Protein AF-A0A941LFC6-F1 (afdb_monomer)

Nearest PDB structures (foldseek):
  3c57-assembly1_A  TM=6.898E-01  e=5.497E-01  Mycobacterium tuberculosis
  2x48-assembly1_A  TM=6.697E-01  e=6.619E-01  Sulfolobus islandicus rod-shaped virus 1
  5cm3-assembly1_B  TM=7.205E-01  e=1.675E+00  Escherichia coli
  4ld5-assembly1_B  TM=5.432E-01  e=3.521E+00  Staphylococcus aureus
  5ffz-assembly1_A-2  TM=5.416E-01  e=9.482E+00  Staphylococcus aureus

Radius of gyration: 13.05 Å; Cα contacts (8 Å, |Δi|>4): 27; chains: 1; bounding box: 38×30×26 Å

Sequence (62 aa):
MAADALEPIERWTAKLQVALVVSLLKGETSVAETARTYGLTVAEIKDWREKVLLCAENPLCS

Structure (mmCIF, N/CA/C/O backbone):
data_AF-A0A941LFC6-F1
#
_entry.id   AF-A0A941LFC6-F1
#
loop_
_atom_site.group_PDB
_atom_site.id
_atom_site.type_symbol
_atom_site.label_atom_id
_atom_site.label_alt_id
_atom_site.label_comp_id
_atom_site.label_asym_id
_atom_site.label_entity_id
_atom_site.label_seq_id
_atom_site.pdbx_PDB_ins_code
_atom_site.Cartn_x
_atom_site.Cartn_y
_atom_site.Cartn_z
_atom_site.occupancy
_atom_site.B_iso_or_equiv
_atom_site.auth_seq_id
_atom_site.auth_comp_id
_atom_site.auth_asym_id
_atom_site.auth_atom_id
_atom_site.pdbx_PDB_model_num
ATOM 1 N N . MET A 1 1 ? -20.791 22.659 -7.136 1.00 38.78 1 MET A N 1
ATOM 2 C CA . MET A 1 1 ? -20.483 21.224 -7.321 1.00 38.78 1 MET A CA 1
ATOM 3 C C . MET A 1 1 ? -18.985 21.080 -7.115 1.00 38.78 1 MET A C 1
ATOM 5 O O . MET A 1 1 ? -18.257 21.771 -7.812 1.00 38.78 1 MET A O 1
ATOM 9 N N . ALA A 1 2 ? -18.547 20.331 -6.102 1.00 45.69 2 ALA A N 1
ATOM 10 C CA . ALA A 1 2 ? -17.146 20.227 -5.696 1.00 45.69 2 ALA A CA 1
ATOM 11 C C . ALA A 1 2 ? -16.296 19.627 -6.826 1.00 45.69 2 ALA A C 1
ATOM 13 O O . ALA A 1 2 ? -16.471 18.462 -7.177 1.00 45.69 2 ALA A O 1
ATOM 14 N N . ALA A 1 3 ? -15.432 20.451 -7.413 1.00 48.38 3 ALA A N 1
ATOM 15 C CA . ALA A 1 3 ? -14.374 19.985 -8.285 1.00 48.38 3 ALA A CA 1
ATOM 16 C C . ALA A 1 3 ? -13.309 19.317 -7.408 1.00 48.38 3 ALA A C 1
ATOM 18 O O . ALA A 1 3 ? -12.789 19.941 -6.488 1.00 48.38 3 ALA A O 1
ATOM 19 N N . ASP A 1 4 ? -13.062 18.046 -7.705 1.00 43.75 4 ASP A N 1
ATOM 20 C CA . ASP A 1 4 ? -11.751 17.415 -7.610 1.00 43.75 4 ASP A CA 1
ATOM 21 C C . ASP A 1 4 ? -11.076 17.396 -6.225 1.00 43.75 4 ASP A C 1
ATOM 23 O O . ASP A 1 4 ? -10.195 18.182 -5.899 1.00 43.75 4 ASP A O 1
ATOM 27 N N . ALA A 1 5 ? -11.473 16.431 -5.395 1.00 48.69 5 ALA A N 1
ATOM 28 C CA . ALA A 1 5 ? -10.703 16.013 -4.224 1.00 48.69 5 ALA A CA 1
ATOM 29 C C . ALA A 1 5 ? -9.727 14.868 -4.582 1.00 48.69 5 ALA A C 1
ATOM 31 O O . ALA A 1 5 ? -9.611 13.908 -3.820 1.00 48.69 5 ALA A O 1
ATOM 32 N N . LEU A 1 6 ? -9.074 14.914 -5.755 1.00 45.12 6 LEU A N 1
ATOM 33 C CA . LEU A 1 6 ? -8.187 13.840 -6.235 1.00 45.12 6 LEU A CA 1
ATOM 34 C C . LEU A 1 6 ? -6.708 14.015 -5.865 1.00 45.12 6 LEU A C 1
ATOM 36 O O . LEU A 1 6 ? -5.867 13.317 -6.425 1.00 45.12 6 LEU A O 1
ATOM 40 N N . GLU A 1 7 ? -6.353 14.861 -4.897 1.00 48.16 7 GLU A N 1
ATOM 41 C CA . GLU A 1 7 ? -4.933 15.083 -4.576 1.00 48.16 7 GLU A CA 1
ATOM 42 C C . GLU A 1 7 ? -4.488 14.684 -3.152 1.00 48.16 7 GLU A C 1
ATOM 44 O O . GLU A 1 7 ? -3.823 15.462 -2.472 1.00 48.16 7 GLU A O 1
ATOM 49 N N . PRO A 1 8 ? -4.747 13.447 -2.671 1.00 53.09 8 PRO A N 1
ATOM 50 C CA . PRO A 1 8 ? -3.886 12.835 -1.656 1.00 53.09 8 PRO A CA 1
ATOM 51 C C . PRO A 1 8 ? -2.685 12.073 -2.263 1.00 53.09 8 PRO A C 1
ATOM 53 O O . PRO A 1 8 ? -1.770 11.691 -1.532 1.00 53.09 8 PRO A O 1
ATOM 56 N N . ILE A 1 9 ? -2.654 11.862 -3.588 1.00 51.03 9 ILE A N 1
ATOM 57 C CA . ILE A 1 9 ? -1.669 11.005 -4.283 1.00 51.03 9 ILE A CA 1
ATOM 58 C C . ILE A 1 9 ? -0.245 11.598 -4.294 1.00 51.03 9 ILE A C 1
ATOM 60 O O . ILE A 1 9 ? 0.730 10.851 -4.361 1.00 51.03 9 ILE A O 1
ATOM 64 N N . GLU A 1 10 ? -0.080 12.915 -4.150 1.00 57.25 10 GLU A N 1
ATOM 65 C CA . GLU A 1 10 ? 1.225 13.575 -4.323 1.00 57.25 10 GLU A CA 1
ATOM 66 C C . GLU A 1 10 ? 2.271 13.271 -3.232 1.00 57.25 10 GLU A C 1
ATOM 68 O O . GLU A 1 10 ? 3.452 13.573 -3.410 1.00 57.25 10 GLU A O 1
ATOM 73 N N . ARG A 1 11 ? 1.896 12.670 -2.090 1.00 62.28 11 ARG A N 1
ATOM 74 C CA . ARG A 1 11 ? 2.814 12.534 -0.937 1.00 62.28 11 ARG A CA 1
ATOM 75 C C . ARG A 1 11 ? 3.426 11.153 -0.721 1.00 62.28 11 ARG A C 1
ATOM 77 O O . ARG A 1 11 ? 4.108 10.942 0.282 1.00 62.28 11 ARG A O 1
ATOM 84 N N . TRP A 1 12 ? 3.252 10.236 -1.666 1.00 72.75 12 TRP A N 1
ATOM 85 C CA . TRP A 1 12 ? 3.891 8.923 -1.623 1.00 72.75 12 TRP A CA 1
ATOM 86 C C . TRP A 1 12 ? 4.890 8.786 -2.766 1.00 72.75 12 TRP A C 1
ATOM 88 O O . TRP A 1 12 ? 4.536 8.507 -3.904 1.00 72.75 12 TRP A O 1
ATOM 98 N N . THR A 1 13 ? 6.172 8.993 -2.458 1.00 71.00 13 THR A N 1
ATOM 99 C CA . THR A 1 13 ? 7.242 8.684 -3.411 1.00 71.00 13 THR A CA 1
ATOM 100 C C . THR A 1 13 ? 7.338 7.169 -3.593 1.00 71.00 13 THR A C 1
ATOM 102 O O . THR A 1 13 ? 7.134 6.415 -2.637 1.00 71.00 13 THR A O 1
ATOM 105 N N . ALA A 1 14 ? 7.713 6.708 -4.790 1.00 73.81 14 ALA A N 1
ATOM 106 C CA . ALA A 1 14 ? 7.834 5.277 -5.095 1.00 73.81 14 ALA A CA 1
ATOM 107 C C . ALA A 1 14 ? 8.676 4.513 -4.051 1.00 73.81 14 ALA A C 1
ATOM 109 O O . ALA A 1 14 ? 8.325 3.407 -3.649 1.00 73.81 14 ALA A O 1
ATOM 110 N N . LYS A 1 15 ? 9.738 5.140 -3.521 1.00 74.12 15 LYS A N 1
ATOM 111 C CA . LYS A 1 15 ? 10.560 4.585 -2.432 1.00 74.12 15 LYS A CA 1
ATOM 112 C C . LYS A 1 15 ? 9.785 4.359 -1.128 1.00 74.12 15 LYS A C 1
ATOM 114 O O . LYS A 1 15 ? 9.985 3.328 -0.491 1.00 74.12 15 LYS A O 1
ATOM 119 N N . LEU A 1 16 ? 8.919 5.291 -0.726 1.00 81.06 16 LEU A N 1
ATOM 120 C CA . LEU A 1 16 ? 8.096 5.157 0.483 1.00 81.06 16 LEU A CA 1
ATOM 121 C C . LEU A 1 16 ? 7.003 4.098 0.309 1.00 81.06 16 LEU A C 1
ATOM 123 O O . LEU A 1 16 ? 6.757 3.335 1.239 1.00 81.06 16 LEU A O 1
ATOM 127 N N . GLN A 1 17 ? 6.400 4.004 -0.881 1.00 82.38 17 GLN A N 1
ATOM 128 C CA . GLN A 1 17 ? 5.416 2.958 -1.190 1.00 82.38 17 GLN A CA 1
ATOM 129 C C . GLN A 1 17 ? 6.052 1.569 -1.119 1.00 82.38 17 GLN A C 1
ATOM 131 O O . GLN A 1 17 ? 5.507 0.679 -0.471 1.00 82.38 17 GLN A O 1
ATOM 136 N N . VAL A 1 18 ? 7.233 1.398 -1.727 1.00 82.69 18 VAL A N 1
ATOM 137 C CA . VAL A 1 18 ? 7.993 0.140 -1.677 1.00 82.69 18 VAL A CA 1
ATOM 138 C C . VAL A 1 18 ? 8.343 -0.217 -0.235 1.00 82.69 18 VAL A C 1
ATOM 140 O O . VAL A 1 18 ? 8.057 -1.330 0.195 1.00 82.69 18 VAL A O 1
ATOM 143 N N . ALA A 1 19 ? 8.911 0.719 0.532 1.00 85.25 19 ALA A N 1
ATOM 144 C CA . ALA A 1 19 ? 9.284 0.472 1.924 1.00 85.25 19 ALA A CA 1
ATOM 145 C C . ALA A 1 19 ? 8.077 0.041 2.776 1.00 85.25 19 ALA A C 1
ATOM 147 O O . ALA A 1 19 ? 8.169 -0.921 3.534 1.00 85.25 19 ALA A O 1
ATOM 148 N N . LEU A 1 20 ? 6.929 0.701 2.602 1.00 85.94 20 LEU A N 1
ATOM 149 C CA . LEU A 1 20 ? 5.695 0.371 3.3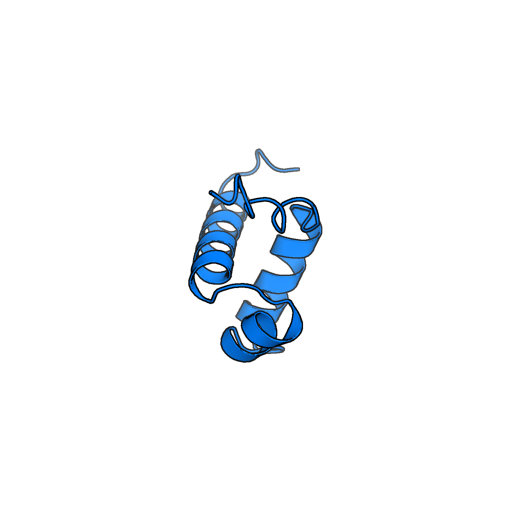12 1.00 85.94 20 LEU A CA 1
ATOM 150 C C . LEU A 1 20 ? 5.158 -1.017 2.938 1.00 85.94 20 LEU A C 1
ATOM 152 O O . LEU A 1 20 ? 4.817 -1.814 3.811 1.00 85.94 20 LEU A O 1
ATOM 156 N N . VAL A 1 21 ? 5.106 -1.319 1.639 1.00 85.88 21 VAL A N 1
ATOM 157 C CA . VAL A 1 21 ? 4.679 -2.623 1.112 1.00 85.88 21 VAL A CA 1
ATOM 158 C C . VAL A 1 21 ? 5.596 -3.744 1.595 1.00 85.88 21 VAL A C 1
ATOM 160 O O . VAL A 1 21 ? 5.112 -4.822 1.933 1.00 85.88 21 VAL A O 1
ATOM 163 N N . VAL A 1 22 ? 6.906 -3.505 1.664 1.00 85.31 22 VAL A N 1
ATOM 164 C CA . VAL A 1 22 ? 7.869 -4.478 2.190 1.00 85.31 22 VAL A CA 1
ATOM 165 C C . VAL A 1 22 ? 7.607 -4.749 3.673 1.00 85.31 22 VAL A C 1
ATOM 167 O O . VAL A 1 22 ? 7.567 -5.913 4.063 1.00 85.31 22 VAL A O 1
ATOM 170 N N . SER A 1 23 ? 7.342 -3.723 4.489 1.00 85.69 23 SER A N 1
ATOM 171 C CA . SER A 1 23 ? 6.975 -3.910 5.904 1.00 85.69 23 SER A CA 1
ATOM 172 C C . SER A 1 23 ? 5.650 -4.664 6.082 1.00 85.69 23 SER A C 1
ATOM 174 O O . SER A 1 23 ? 5.519 -5.475 7.000 1.00 85.69 23 SER A O 1
ATOM 176 N N . LEU A 1 24 ? 4.684 -4.448 5.181 1.00 86.62 24 LEU A N 1
ATOM 177 C CA . LEU A 1 24 ? 3.425 -5.201 5.126 1.00 86.62 24 LEU A CA 1
ATOM 178 C C . LEU A 1 24 ? 3.652 -6.677 4.758 1.00 86.62 24 LEU A C 1
ATOM 180 O O . LEU A 1 24 ? 3.108 -7.565 5.408 1.00 86.62 24 LEU A O 1
ATOM 184 N N . LEU A 1 25 ? 4.475 -6.950 3.738 1.00 82.94 25 LEU A N 1
ATOM 185 C CA . LEU A 1 25 ? 4.853 -8.308 3.313 1.00 82.94 25 LEU A CA 1
ATOM 186 C C . LEU A 1 25 ? 5.617 -9.061 4.407 1.00 82.94 25 LEU A C 1
ATOM 188 O O . LEU A 1 25 ? 5.432 -10.263 4.581 1.00 82.94 25 LEU A O 1
ATOM 192 N N . LYS A 1 26 ? 6.456 -8.344 5.157 1.00 83.62 26 LYS A N 1
ATOM 193 C CA . LYS A 1 26 ? 7.245 -8.873 6.274 1.00 83.62 26 LYS A CA 1
ATOM 194 C C . LYS A 1 26 ? 6.401 -9.126 7.532 1.00 83.62 26 LYS A C 1
ATOM 196 O O . LYS A 1 26 ? 6.874 -9.789 8.449 1.00 83.62 26 LYS A O 1
ATOM 201 N N . GLY A 1 27 ? 5.153 -8.645 7.558 1.00 84.44 27 GLY A N 1
ATOM 202 C CA . GLY A 1 27 ? 4.213 -8.820 8.666 1.00 84.44 27 GLY A CA 1
ATOM 203 C C . GLY A 1 27 ? 4.449 -7.877 9.849 1.00 84.44 27 GLY A C 1
ATOM 204 O O . GLY A 1 27 ? 3.881 -8.096 10.914 1.00 84.44 27 GLY A O 1
ATOM 205 N N . GLU A 1 28 ? 5.269 -6.834 9.683 1.00 83.94 28 GLU A N 1
ATOM 206 C CA . GLU A 1 28 ? 5.524 -5.823 10.725 1.00 83.94 28 GLU A CA 1
ATOM 207 C C . GLU A 1 28 ? 4.325 -4.884 10.914 1.00 83.94 28 GLU A C 1
ATOM 209 O O . GLU A 1 28 ? 4.139 -4.295 11.974 1.00 83.94 28 GLU A O 1
ATOM 214 N N . THR A 1 29 ? 3.501 -4.749 9.878 1.00 78.44 29 THR A N 1
ATOM 215 C CA . THR A 1 29 ? 2.295 -3.922 9.866 1.00 78.44 29 THR A CA 1
ATOM 216 C C . THR A 1 29 ? 1.209 -4.632 9.055 1.00 78.44 29 THR A C 1
ATOM 218 O O . THR A 1 29 ? 1.509 -5.397 8.137 1.00 78.44 29 THR A O 1
ATOM 221 N N . SER A 1 30 ? -0.065 -4.418 9.399 1.00 84.19 30 SER A N 1
ATOM 222 C CA . SER A 1 30 ? -1.208 -4.973 8.665 1.00 84.19 30 SER A CA 1
ATOM 223 C C . SER A 1 30 ? -1.760 -3.974 7.649 1.00 84.19 30 SER A C 1
ATOM 225 O O . SER A 1 30 ? -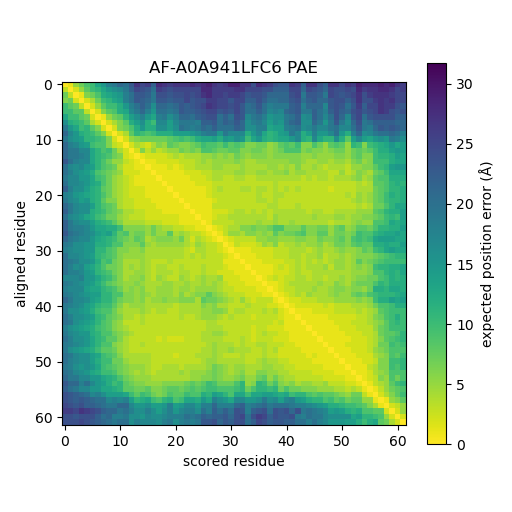1.775 -2.764 7.885 1.00 84.19 30 SER A O 1
ATOM 227 N N . VAL A 1 31 ? -2.288 -4.477 6.526 1.00 82.50 31 VAL A N 1
ATOM 228 C CA . VAL A 1 31 ? -2.870 -3.647 5.452 1.00 82.50 31 VAL A CA 1
ATOM 229 C C . VAL A 1 31 ? -3.970 -2.738 6.001 1.00 82.50 31 VAL A C 1
ATOM 231 O O . VAL A 1 31 ? -4.056 -1.573 5.625 1.00 82.50 31 VAL A O 1
ATOM 234 N N . ALA A 1 32 ? -4.774 -3.245 6.939 1.00 81.25 32 ALA A N 1
ATOM 235 C CA . ALA A 1 32 ? -5.843 -2.483 7.575 1.00 81.25 32 ALA A CA 1
ATOM 236 C C . ALA A 1 32 ? -5.322 -1.391 8.527 1.00 81.25 32 ALA A C 1
ATOM 238 O O . ALA A 1 32 ? -5.899 -0.306 8.584 1.00 81.25 32 ALA A O 1
ATOM 239 N N . GLU A 1 33 ? -4.235 -1.652 9.256 1.00 83.88 33 GLU A N 1
ATOM 240 C CA . GLU A 1 33 ? -3.617 -0.656 10.140 1.00 83.88 33 GLU A CA 1
ATOM 241 C C . GLU A 1 33 ? -2.907 0.441 9.353 1.00 83.88 33 GLU A C 1
ATOM 243 O O . GLU A 1 33 ? -3.048 1.620 9.672 1.00 83.88 33 GLU A O 1
ATOM 248 N N . THR A 1 34 ? -2.218 0.069 8.277 1.00 83.06 34 THR A N 1
ATOM 249 C CA . THR A 1 34 ? -1.585 1.017 7.355 1.00 83.06 34 THR A CA 1
ATOM 250 C C . THR A 1 34 ? -2.628 1.899 6.677 1.00 83.06 34 THR A C 1
ATOM 252 O O . THR A 1 34 ? -2.508 3.121 6.691 1.00 83.06 34 THR A O 1
ATOM 255 N N . ALA A 1 35 ? -3.695 1.295 6.148 1.00 82.88 35 ALA A N 1
ATOM 256 C CA . ALA A 1 35 ? -4.813 2.019 5.551 1.00 82.88 35 ALA A CA 1
ATOM 257 C C . ALA A 1 35 ? -5.373 3.086 6.505 1.00 82.88 35 ALA A C 1
ATOM 259 O O . ALA A 1 35 ? -5.552 4.242 6.131 1.00 82.88 35 ALA A O 1
ATOM 260 N N . ARG A 1 36 ? -5.578 2.722 7.775 1.00 80.94 36 ARG A N 1
ATOM 261 C CA . ARG A 1 36 ? -6.105 3.638 8.796 1.00 80.94 36 ARG A CA 1
ATOM 262 C C . ARG A 1 36 ? -5.109 4.711 9.227 1.00 80.94 36 ARG A C 1
ATOM 264 O O . ARG A 1 36 ? -5.503 5.861 9.370 1.00 80.94 36 ARG A O 1
ATOM 271 N N . THR A 1 37 ? -3.848 4.342 9.427 1.00 80.31 37 THR A N 1
ATOM 272 C CA . THR A 1 37 ? -2.792 5.251 9.905 1.00 80.31 37 THR A CA 1
ATOM 273 C C . THR A 1 37 ? -2.454 6.318 8.873 1.00 80.31 37 THR A C 1
ATOM 275 O O . THR A 1 37 ? -2.236 7.474 9.224 1.00 80.31 37 THR A O 1
ATOM 278 N N . TYR A 1 38 ? -2.430 5.935 7.599 1.00 78.31 38 TYR A N 1
ATOM 279 C CA . TYR A 1 38 ? -2.002 6.807 6.509 1.00 78.31 38 TYR A CA 1
ATOM 280 C C . TYR A 1 38 ? -3.161 7.346 5.661 1.00 78.31 38 TYR A C 1
ATOM 282 O O . TYR A 1 38 ? -2.917 8.073 4.703 1.00 78.31 38 TYR A O 1
ATOM 290 N N . GLY A 1 39 ? -4.410 7.006 6.000 1.00 80.75 39 GLY A N 1
ATOM 291 C CA . GLY A 1 39 ? -5.598 7.433 5.252 1.00 80.75 39 GLY A CA 1
ATOM 292 C C . GLY A 1 39 ? -5.700 6.824 3.850 1.00 80.75 39 GLY A C 1
ATOM 293 O O . GLY A 1 39 ? -6.354 7.395 2.984 1.00 80.75 39 GLY A O 1
ATOM 294 N N . LEU A 1 40 ? -5.040 5.689 3.623 1.00 82.25 40 LEU A N 1
ATOM 295 C CA . LEU A 1 40 ? -5.016 4.986 2.343 1.00 82.25 40 LEU A CA 1
ATOM 296 C C . LEU A 1 40 ? -6.147 3.965 2.277 1.00 82.25 40 LEU A C 1
ATOM 298 O O . LEU A 1 40 ? -6.513 3.361 3.288 1.00 82.25 40 LEU A O 1
ATOM 302 N N . THR A 1 41 ? -6.665 3.687 1.083 1.00 84.00 41 THR A N 1
ATOM 303 C CA . THR A 1 41 ? -7.570 2.545 0.932 1.00 84.00 41 THR A CA 1
ATOM 304 C C . THR A 1 41 ? -6.802 1.228 0.857 1.00 84.00 41 THR A C 1
ATOM 306 O O . THR A 1 41 ? -5.688 1.133 0.338 1.00 84.00 41 THR A O 1
ATOM 309 N N . VAL A 1 42 ? -7.441 0.155 1.333 1.00 83.00 42 VAL A N 1
ATOM 310 C CA . VAL A 1 42 ? -6.921 -1.214 1.183 1.00 83.00 42 VAL A CA 1
ATOM 311 C C . VAL A 1 42 ? -6.650 -1.529 -0.290 1.00 83.00 42 VAL A C 1
ATOM 313 O O . VAL A 1 42 ? -5.683 -2.221 -0.581 1.00 83.00 42 VAL A O 1
ATOM 316 N N . ALA A 1 43 ? -7.471 -1.004 -1.208 1.00 84.19 43 ALA A N 1
ATOM 317 C CA . ALA A 1 43 ? -7.310 -1.170 -2.649 1.00 84.19 43 ALA A CA 1
ATOM 318 C C . ALA A 1 43 ? -6.034 -0.502 -3.189 1.00 84.19 43 ALA A C 1
ATOM 320 O O . ALA A 1 43 ? -5.318 -1.134 -3.959 1.00 84.19 43 ALA A O 1
ATOM 321 N N . GLU A 1 44 ? -5.698 0.714 -2.751 1.00 83.12 44 GLU A N 1
ATOM 322 C CA . GLU A 1 44 ? -4.449 1.387 -3.147 1.00 83.12 44 GLU A CA 1
ATOM 323 C C . GLU A 1 44 ? -3.213 0.621 -2.673 1.00 83.12 44 GLU A C 1
ATOM 325 O O . GLU A 1 44 ? -2.307 0.350 -3.454 1.00 83.12 44 GLU A O 1
ATOM 330 N N . ILE A 1 45 ? -3.200 0.173 -1.417 1.00 84.25 45 ILE A N 1
ATOM 331 C CA . ILE A 1 45 ? -2.094 -0.641 -0.886 1.00 84.25 45 ILE A CA 1
ATOM 332 C C . ILE A 1 45 ? -1.968 -1.960 -1.676 1.00 84.25 45 ILE A C 1
ATOM 334 O O . ILE A 1 45 ? -0.869 -2.476 -1.898 1.00 84.25 45 ILE A O 1
ATOM 338 N N . LYS A 1 46 ? -3.107 -2.498 -2.129 1.00 85.38 46 LYS A N 1
ATOM 339 C CA . LYS A 1 46 ? -3.206 -3.694 -2.971 1.00 85.38 46 LYS A CA 1
ATOM 340 C C . LYS A 1 46 ? -2.642 -3.484 -4.385 1.00 85.38 46 LYS A C 1
ATOM 342 O O . LYS A 1 46 ? -2.083 -4.428 -4.936 1.00 85.38 46 LYS A O 1
ATOM 347 N N . ASP A 1 47 ? -2.781 -2.285 -4.945 1.00 85.75 47 ASP A N 1
ATOM 348 C CA . ASP A 1 47 ? -2.140 -1.876 -6.203 1.00 85.75 47 ASP A CA 1
ATOM 349 C C . ASP A 1 47 ? -0.629 -1.719 -6.005 1.00 85.75 47 ASP A C 1
ATOM 351 O O . ASP A 1 47 ? 0.169 -2.239 -6.782 1.00 85.75 47 ASP A O 1
ATOM 355 N N . TRP A 1 48 ? -0.214 -1.087 -4.903 1.00 85.00 48 TRP A N 1
ATOM 356 C CA . TRP A 1 48 ? 1.201 -0.836 -4.629 1.00 85.00 48 TRP A CA 1
ATOM 357 C C . TRP A 1 48 ? 1.994 -2.122 -4.460 1.00 85.00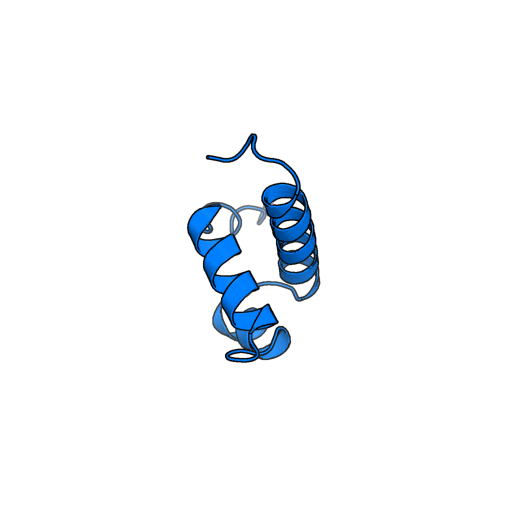 48 TRP A C 1
ATOM 359 O O . TRP A 1 48 ? 3.082 -2.230 -5.010 1.00 85.00 48 TRP A O 1
ATOM 369 N N . ARG A 1 49 ? 1.459 -3.126 -3.757 1.00 84.44 49 ARG A N 1
ATOM 370 C CA . ARG A 1 49 ? 2.128 -4.437 -3.660 1.00 84.44 49 ARG A CA 1
ATOM 371 C C . ARG A 1 49 ? 2.342 -5.094 -5.020 1.00 84.44 49 ARG A C 1
ATOM 373 O O . ARG A 1 49 ? 3.368 -5.729 -5.222 1.00 84.44 49 ARG A O 1
ATOM 380 N N . GLU A 1 50 ? 1.392 -4.931 -5.936 1.00 86.12 50 GLU A N 1
ATOM 381 C CA . GLU A 1 50 ? 1.442 -5.550 -7.255 1.00 86.12 50 GLU A CA 1
ATOM 382 C C . GLU A 1 50 ? 2.464 -4.819 -8.124 1.00 86.12 50 GLU A C 1
ATOM 384 O O . GLU A 1 50 ? 3.331 -5.457 -8.712 1.00 86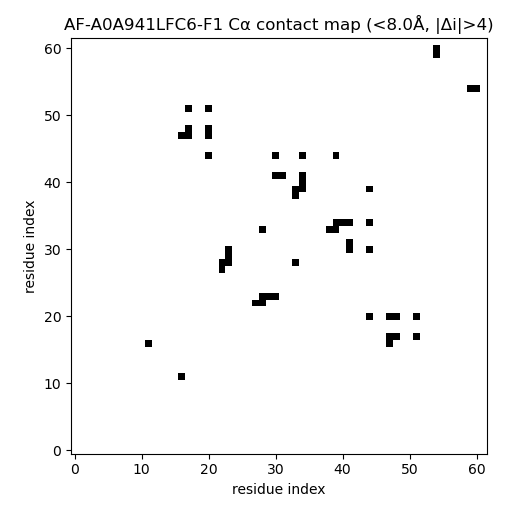.12 50 GLU A O 1
ATOM 389 N N . LYS A 1 51 ? 2.469 -3.480 -8.076 1.00 81.81 51 LYS A N 1
ATOM 390 C CA . LYS A 1 51 ? 3.522 -2.649 -8.674 1.00 81.81 51 LYS A CA 1
ATOM 391 C C . LYS A 1 51 ? 4.910 -2.948 -8.122 1.00 81.81 51 LYS A C 1
ATOM 393 O O . LYS A 1 51 ? 5.857 -2.991 -8.891 1.00 81.81 51 LYS A O 1
ATOM 398 N N . VAL A 1 52 ? 5.053 -3.135 -6.810 1.00 79.75 52 VAL A N 1
ATOM 399 C CA . VAL A 1 52 ? 6.346 -3.436 -6.173 1.00 79.75 52 VAL A CA 1
ATOM 400 C C . VAL A 1 52 ? 6.851 -4.813 -6.589 1.00 79.75 52 VAL A C 1
ATOM 402 O O . VAL A 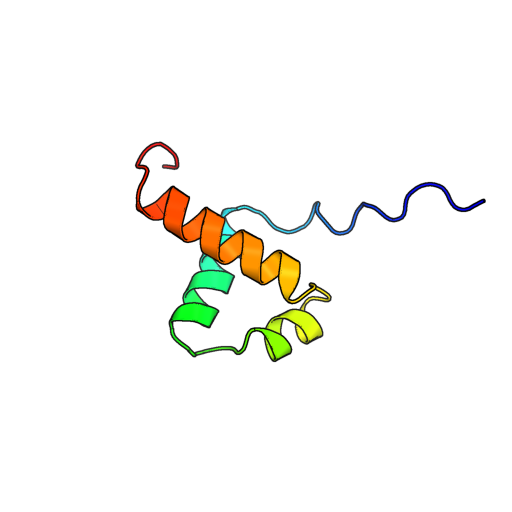1 52 ? 8.038 -4.944 -6.863 1.00 79.75 52 VAL A O 1
ATOM 405 N N . LEU A 1 53 ? 5.970 -5.813 -6.681 1.00 79.62 53 LEU A N 1
ATOM 406 C CA . LEU A 1 53 ? 6.310 -7.134 -7.217 1.00 79.62 53 LEU A CA 1
ATOM 407 C C . LEU A 1 53 ? 6.743 -7.035 -8.685 1.00 79.62 53 LEU A C 1
ATOM 409 O O . LEU A 1 53 ? 7.840 -7.473 -9.014 1.00 79.62 53 LEU A O 1
ATOM 413 N N . LEU A 1 54 ? 5.971 -6.334 -9.524 1.00 79.31 54 LEU A N 1
ATOM 414 C CA . LEU A 1 54 ? 6.342 -6.082 -10.921 1.00 79.31 54 LEU A CA 1
ATOM 415 C C . LEU A 1 54 ? 7.681 -5.338 -11.052 1.00 79.31 54 LEU A C 1
ATOM 417 O O . LEU A 1 54 ? 8.492 -5.671 -11.911 1.00 79.31 54 LEU A O 1
ATOM 421 N N . CYS A 1 55 ? 7.930 -4.335 -10.205 1.00 70.31 55 CYS A N 1
ATOM 422 C CA . CYS A 1 55 ? 9.196 -3.602 -10.173 1.00 70.31 55 CYS A CA 1
ATOM 423 C C . CYS A 1 55 ? 10.359 -4.455 -9.650 1.00 70.31 55 CYS A C 1
ATOM 425 O O . CYS A 1 55 ? 11.489 -4.237 -10.068 1.00 70.31 55 CYS A O 1
ATOM 427 N N . ALA A 1 56 ? 10.117 -5.407 -8.745 1.00 69.81 56 ALA A N 1
ATOM 428 C CA . ALA A 1 56 ? 11.145 -6.331 -8.269 1.00 69.81 56 ALA A CA 1
ATOM 429 C C . ALA A 1 56 ? 11.537 -7.353 -9.348 1.00 69.81 56 ALA A C 1
ATOM 431 O O . ALA A 1 56 ? 12.695 -7.760 -9.422 1.00 69.81 56 ALA A O 1
ATOM 432 N N . GLU A 1 57 ? 10.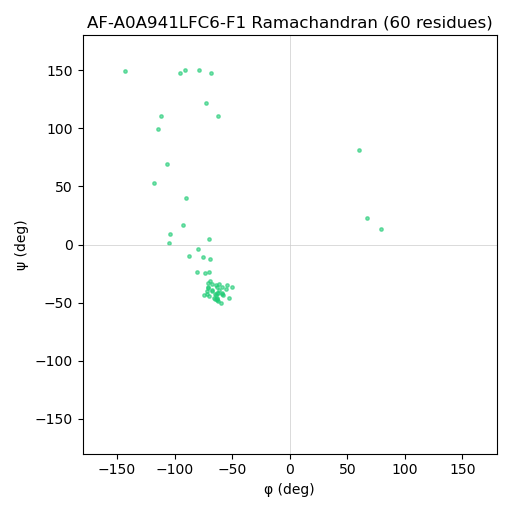587 -7.746 -10.196 1.00 66.12 57 GLU A N 1
ATOM 433 C CA . GLU A 1 57 ? 10.815 -8.659 -11.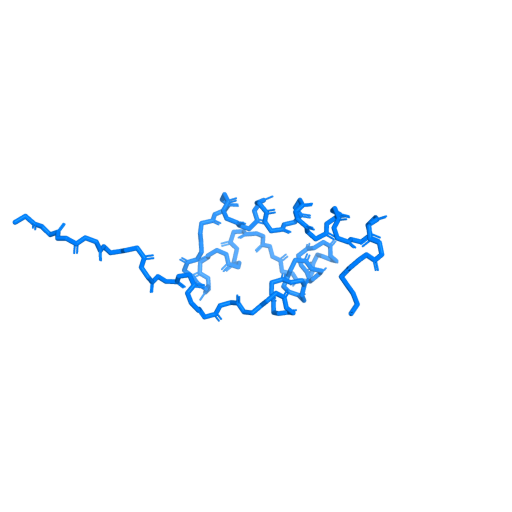319 1.00 66.12 57 GLU A CA 1
ATOM 434 C C . GLU A 1 57 ? 11.425 -7.949 -12.543 1.00 66.12 57 GLU A C 1
ATOM 436 O O . GLU A 1 57 ? 12.103 -8.582 -13.354 1.00 66.12 57 GLU A O 1
ATOM 441 N N . ASN A 1 58 ? 11.233 -6.631 -12.669 1.00 58.44 58 ASN A N 1
ATOM 442 C CA . ASN A 1 58 ? 11.698 -5.845 -13.806 1.00 58.44 58 ASN A CA 1
ATOM 443 C C . ASN A 1 58 ? 12.836 -4.867 -13.421 1.00 58.44 58 ASN A C 1
ATOM 445 O O . ASN A 1 58 ? 12.577 -3.840 -12.793 1.00 58.44 58 ASN A O 1
ATOM 449 N N . PRO A 1 59 ? 14.085 -5.086 -13.878 1.00 48.91 59 PRO A N 1
ATOM 450 C CA . PRO A 1 59 ? 15.263 -4.313 -13.462 1.00 48.91 59 PRO A CA 1
ATOM 451 C C . PRO A 1 59 ? 15.307 -2.854 -13.960 1.00 48.91 59 PRO A C 1
ATOM 453 O O . PRO A 1 59 ? 16.304 -2.174 -13.743 1.00 48.91 59 P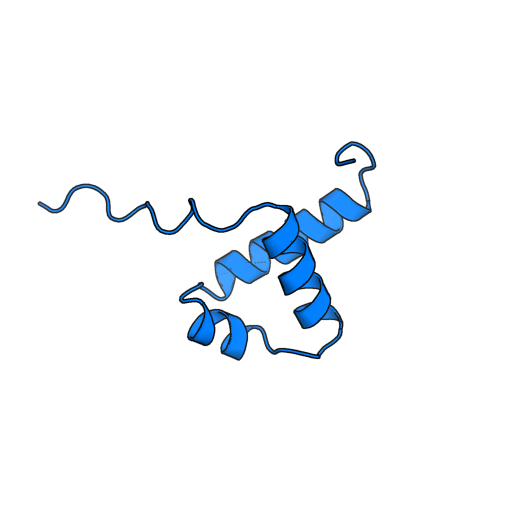RO A O 1
ATOM 456 N N . LEU A 1 60 ? 14.269 -2.346 -14.637 1.00 54.16 60 LEU A N 1
ATOM 457 C CA . LEU A 1 60 ? 14.265 -0.990 -15.213 1.00 54.16 60 LEU A CA 1
ATOM 458 C C . LEU A 1 60 ? 13.963 0.121 -14.190 1.00 54.16 60 LEU A C 1
ATOM 460 O O . LEU A 1 60 ? 14.011 1.296 -14.541 1.00 54.16 60 LEU A O 1
ATOM 464 N N . CYS A 1 61 ? 13.661 -0.23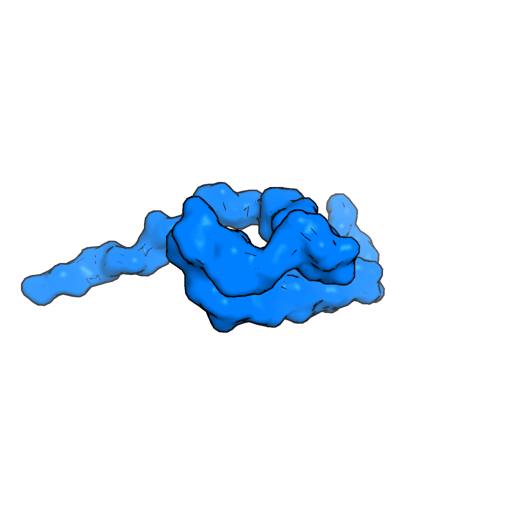0 -12.938 1.00 56.06 61 CYS A N 1
ATOM 465 C CA . CYS A 1 61 ? 13.503 0.718 -11.834 1.00 56.06 61 CYS A CA 1
ATOM 466 C C . CYS A 1 61 ? 14.711 0.640 -10.878 1.00 56.06 61 CYS A C 1
ATOM 468 O O . CYS A 1 61 ? 14.583 0.170 -9.747 1.00 56.06 61 CYS A O 1
ATOM 470 N N . SER A 1 62 ? 15.883 1.099 -11.334 1.00 44.91 62 SER A N 1
ATOM 471 C CA . SER A 1 62 ? 17.048 1.415 -10.486 1.00 44.91 62 SER A CA 1
ATOM 472 C C . SER A 1 62 ? 17.362 2.902 -10.534 1.00 44.91 62 SER A C 1
ATOM 474 O O . SER A 1 62 ? 17.463 3.403 -11.677 1.00 44.91 62 SER A O 1
#

Secondary structure (DSSP, 8-state):
-------SGGG--HHHHHHHHHHHHTTSS-HHHHHHHHT--HHHHHHHHHHHHHHHH-TT--

Solvent-accessible surface area (backbone atoms only — not comparable to full-atom values): 3915 Å² total; per-residue (Å²): 130,91,78,77,92,77,77,78,67,86,78,61,52,71,69,54,51,44,54,52,41,50,38,39,75,72,62,79,43,50,65,69,56,50,17,65,76,70,72,45,52,64,66,57,56,55,49,49,46,51,52,43,51,53,46,72,76,36,85,87,77,120

Foldseek 3Di:
DDPDPPPPPPPQDLVNLLVVLVCCVVVVDDLVRCCVVSVHDSVVNVVSNVVNVVCVVDVPPD

Mean predicted aligned error: 9.12 Å

pLDDT: mean 73.27, std 14.51, range [38.78, 86.62]